Protein AF-A0A7S3HH72-F1 (afdb_monomer_lite)

Radius of gyration: 15.22 Å; chains: 1; bounding box: 30×35×38 Å

Secondary structure (DSSP, 8-state):
-----------S-----TTSSS----HHHH----TT---EEEEEE---S--SS-EEEEEEE-SS-EEEEEEE-TTSEEEEEEEETTEEEEEEEEEEPPSS-EEEEEE-

Structure (mmCIF, N/CA/C/O backbone):
data_AF-A0A7S3HH72-F1
#
_entry.id   AF-A0A7S3HH72-F1
#
loop_
_atom_site.group_PDB
_atom_site.id
_atom_site.type_symbol
_atom_site.label_atom_id
_atom_site.label_alt_id
_atom_site.label_comp_id
_atom_site.label_asym_id
_atom_site.label_entity_id
_atom_site.label_seq_id
_atom_site.pdbx_PDB_ins_code
_atom_site.Cartn_x
_atom_site.Cartn_y
_atom_site.Cartn_z
_atom_site.occupancy
_atom_site.B_iso_or_equiv
_atom_site.auth_seq_id
_atom_site.auth_comp_id
_atom_site.auth_asym_id
_atom_site.auth_atom_id
_atom_site.pdbx_PDB_model_num
ATOM 1 N N . ASN A 1 1 ? 16.827 -18.043 -20.707 1.00 40.84 1 ASN A N 1
ATOM 2 C CA . ASN A 1 1 ? 16.256 -18.846 -19.598 1.00 40.84 1 ASN A CA 1
ATOM 3 C C . ASN A 1 1 ? 14.771 -18.562 -19.442 1.00 40.84 1 ASN A C 1
ATOM 5 O O . ASN A 1 1 ? 14.417 -17.572 -18.823 1.00 40.84 1 ASN A O 1
ATOM 9 N N . LYS A 1 2 ? 13.911 -19.372 -20.076 1.00 42.28 2 LYS A N 1
ATOM 10 C CA . LYS A 1 2 ? 12.509 -19.023 -20.388 1.00 42.28 2 LYS A CA 1
ATOM 11 C C . LYS A 1 2 ? 11.427 -19.539 -19.422 1.00 42.28 2 LYS A C 1
ATOM 13 O O . LYS A 1 2 ? 10.270 -19.390 -19.757 1.00 42.28 2 LYS A O 1
ATOM 18 N N . ASN A 1 3 ? 11.746 -20.094 -18.249 1.00 45.66 3 ASN A N 1
ATOM 19 C CA . ASN A 1 3 ? 10.722 -20.596 -17.310 1.00 45.66 3 ASN A CA 1
ATOM 20 C C . ASN A 1 3 ? 11.170 -20.499 -15.838 1.00 45.66 3 ASN A C 1
ATOM 22 O O . ASN A 1 3 ? 11.237 -21.504 -15.134 1.00 45.66 3 ASN A O 1
ATOM 26 N N . ARG A 1 4 ? 11.516 -19.302 -15.347 1.00 45.41 4 ARG A N 1
ATOM 27 C CA . ARG A 1 4 ? 11.700 -19.111 -13.899 1.00 45.41 4 ARG A CA 1
ATOM 28 C C . ARG A 1 4 ? 10.321 -18.816 -13.306 1.00 45.41 4 ARG A C 1
ATOM 30 O O . ARG A 1 4 ? 9.803 -17.722 -13.490 1.00 45.41 4 ARG A O 1
ATOM 37 N N . ARG A 1 5 ? 9.687 -19.812 -12.676 1.00 45.25 5 ARG A N 1
ATOM 38 C CA . ARG A 1 5 ? 8.457 -19.599 -11.897 1.00 45.25 5 ARG A CA 1
ATOM 39 C C . ARG A 1 5 ? 8.803 -18.645 -10.748 1.00 45.25 5 ARG A C 1
ATOM 41 O O . ARG A 1 5 ? 9.581 -19.013 -9.880 1.00 45.25 5 ARG A O 1
ATOM 48 N N . CYS A 1 6 ? 8.257 -17.431 -10.775 1.00 48.22 6 CYS A N 1
ATOM 49 C CA . CYS A 1 6 ? 8.448 -16.398 -9.746 1.00 48.22 6 CYS A CA 1
ATOM 50 C C . CYS A 1 6 ? 7.523 -16.575 -8.527 1.00 48.22 6 CYS A C 1
ATOM 52 O O . CYS A 1 6 ? 7.409 -15.675 -7.704 1.00 48.22 6 CYS A O 1
ATOM 54 N N . GLN A 1 7 ? 6.839 -17.716 -8.420 1.00 44.94 7 GLN A N 1
ATOM 55 C CA . GLN A 1 7 ? 6.126 -18.097 -7.209 1.00 44.94 7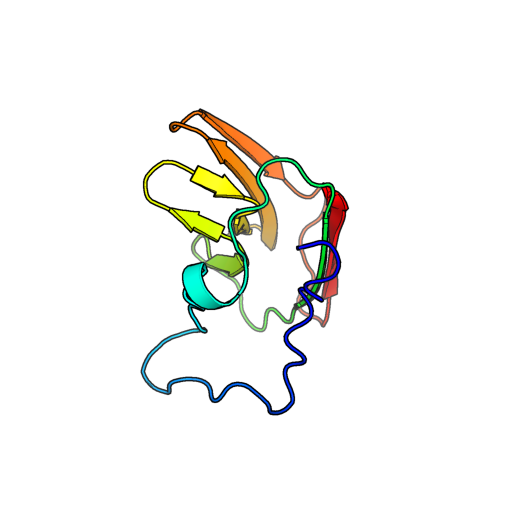 GLN A CA 1
ATOM 56 C C . GLN A 1 7 ? 7.107 -18.795 -6.273 1.00 44.94 7 GLN A C 1
ATOM 58 O O . GLN A 1 7 ? 7.266 -20.014 -6.338 1.00 44.94 7 GLN A O 1
ATOM 63 N N . ASP A 1 8 ? 7.733 -18.031 -5.383 1.00 51.78 8 ASP A N 1
ATOM 64 C CA . ASP A 1 8 ? 8.155 -18.620 -4.119 1.00 51.78 8 ASP A CA 1
ATOM 65 C C . ASP A 1 8 ? 6.883 -18.928 -3.333 1.00 51.78 8 ASP A C 1
ATOM 67 O O . ASP A 1 8 ? 6.175 -18.042 -2.848 1.00 51.78 8 ASP A O 1
ATOM 71 N N . LEU A 1 9 ? 6.541 -20.214 -3.284 1.00 50.12 9 LEU A N 1
ATOM 72 C CA . LEU A 1 9 ? 5.460 -20.687 -2.441 1.00 50.12 9 LEU A CA 1
ATOM 73 C C . LEU A 1 9 ? 5.911 -20.464 -0.995 1.00 50.12 9 LEU A C 1
ATOM 75 O O . LEU A 1 9 ? 6.890 -21.062 -0.548 1.00 50.12 9 LEU A O 1
ATOM 79 N N . ILE A 1 10 ? 5.214 -19.603 -0.258 1.00 55.44 10 ILE A N 1
ATOM 80 C CA . ILE A 1 10 ? 5.417 -19.471 1.186 1.00 55.44 10 ILE A CA 1
ATOM 81 C C . ILE A 1 10 ? 4.915 -20.780 1.815 1.00 55.44 10 ILE A C 1
ATOM 83 O O . ILE A 1 10 ? 3.732 -20.939 2.095 1.00 55.44 10 ILE A O 1
ATOM 87 N N . THR A 1 11 ? 5.808 -21.762 1.964 1.00 50.69 11 THR A N 1
ATOM 88 C CA . THR A 1 11 ? 5.485 -23.118 2.448 1.00 50.69 11 THR A CA 1
ATOM 89 C C . THR A 1 11 ? 5.294 -23.187 3.960 1.00 50.69 11 THR A C 1
ATOM 91 O O . THR A 1 11 ? 4.776 -24.176 4.475 1.00 50.69 11 THR A O 1
ATOM 94 N N . LYS A 1 12 ? 5.704 -22.140 4.680 1.00 47.56 12 LYS A N 1
ATOM 95 C CA . LYS A 1 12 ? 5.522 -21.990 6.122 1.00 47.56 12 LYS A CA 1
ATOM 96 C C . LYS A 1 12 ? 5.187 -20.538 6.464 1.00 47.56 12 LYS A C 1
ATOM 98 O O . LYS A 1 12 ? 5.715 -19.649 5.792 1.00 47.56 12 LYS A O 1
ATOM 103 N N . PRO A 1 13 ? 4.366 -20.277 7.499 1.00 52.44 13 PRO A N 1
ATOM 104 C CA . PRO A 1 13 ? 4.172 -18.926 8.011 1.00 52.44 13 PRO A CA 1
ATOM 105 C C . PRO A 1 13 ? 5.532 -18.267 8.249 1.00 52.44 13 PRO A C 1
ATOM 107 O O . PRO A 1 13 ? 6.411 -18.870 8.868 1.00 52.44 13 PRO A O 1
ATOM 110 N N . MET A 1 14 ? 5.729 -17.056 7.728 1.00 58.84 14 MET A N 1
ATOM 111 C CA . MET A 1 14 ? 6.923 -16.294 8.081 1.00 58.84 14 MET A CA 1
ATOM 112 C C . MET A 1 14 ? 6.844 -15.948 9.564 1.00 58.84 14 MET A C 1
ATOM 114 O O . MET A 1 14 ? 5.852 -15.392 10.032 1.00 58.84 14 MET A O 1
ATOM 118 N N . GLU A 1 15 ? 7.881 -16.323 10.308 1.00 53.28 15 GLU A N 1
ATOM 119 C CA . GLU A 1 15 ? 7.970 -16.026 11.730 1.00 53.28 15 GLU A CA 1
ATOM 120 C C . GLU A 1 15 ? 8.142 -14.518 11.908 1.00 53.28 15 GLU A C 1
ATOM 122 O O . GLU A 1 15 ? 9.130 -13.924 11.473 1.00 53.28 15 GLU A O 1
ATOM 127 N N . PHE A 1 16 ? 7.149 -13.888 12.529 1.00 52.53 16 PHE A N 1
ATOM 128 C CA . PHE A 1 16 ? 7.218 -12.480 12.883 1.00 52.53 16 PHE A CA 1
ATOM 129 C C . PHE A 1 16 ? 8.350 -12.268 13.894 1.00 52.53 16 PHE A C 1
ATOM 131 O O . PHE A 1 16 ? 8.404 -12.919 14.941 1.00 52.53 16 PHE A O 1
ATOM 138 N N . CYS A 1 17 ? 9.263 -11.345 13.591 1.00 53.03 17 CYS A N 1
ATOM 139 C CA . CYS A 1 17 ? 10.285 -10.936 14.543 1.00 53.03 17 CYS A CA 1
ATOM 140 C C . CYS A 1 17 ? 9.606 -10.194 15.699 1.00 53.03 17 CYS A C 1
ATOM 142 O O . CYS A 1 17 ? 8.970 -9.169 15.482 1.00 53.03 17 CYS A O 1
ATOM 144 N N . ARG A 1 18 ? 9.776 -10.661 16.942 1.00 56.81 18 ARG A N 1
ATOM 145 C CA . ARG A 1 18 ? 9.197 -9.995 18.129 1.00 56.81 18 ARG A CA 1
ATOM 146 C C . ARG A 1 18 ? 9.691 -8.557 18.329 1.00 56.81 18 ARG A C 1
ATOM 148 O O . ARG A 1 18 ? 9.073 -7.807 19.073 1.00 56.81 18 ARG A O 1
ATOM 155 N N . ASN A 1 19 ? 10.793 -8.195 17.673 1.00 60.38 19 ASN A N 1
ATOM 156 C CA . ASN A 1 19 ? 11.463 -6.908 17.823 1.00 60.38 19 ASN A CA 1
ATOM 157 C C . ASN A 1 19 ? 11.171 -5.939 16.666 1.00 60.38 19 ASN A C 1
ATOM 159 O O . ASN A 1 19 ? 11.709 -4.835 16.664 1.00 60.38 19 ASN A O 1
ATOM 163 N N . VAL A 1 20 ? 10.378 -6.343 15.666 1.00 53.28 20 VAL A N 1
ATOM 164 C CA . VAL A 1 20 ? 10.061 -5.517 14.494 1.00 53.28 20 VAL A CA 1
ATOM 165 C C . VAL A 1 20 ? 8.559 -5.579 14.238 1.00 53.28 20 VAL A C 1
ATOM 167 O O . VAL A 1 20 ? 7.989 -6.658 14.106 1.00 53.28 20 VAL A O 1
ATOM 170 N N . GLU A 1 21 ? 7.904 -4.421 14.160 1.00 55.06 21 GLU A N 1
ATOM 171 C CA . GLU A 1 21 ? 6.527 -4.351 13.673 1.00 55.06 21 GLU A CA 1
ATOM 172 C C . GLU A 1 21 ? 6.516 -4.650 12.165 1.00 55.06 21 GLU A C 1
ATOM 174 O O . GLU A 1 21 ? 7.062 -3.895 11.362 1.00 55.06 21 GLU A O 1
ATOM 179 N N . GLY A 1 22 ? 5.914 -5.778 11.782 1.00 58.88 22 GLY A N 1
ATOM 180 C CA . GLY A 1 22 ? 5.862 -6.236 10.392 1.00 58.88 22 GLY A CA 1
ATOM 181 C C . GLY A 1 22 ? 7.070 -7.079 9.973 1.00 58.88 22 GLY A C 1
ATOM 182 O O . GLY A 1 22 ? 7.836 -7.578 10.795 1.00 58.88 22 GLY A O 1
ATOM 183 N N . PHE A 1 23 ? 7.216 -7.292 8.668 1.00 60.22 23 PHE A N 1
ATOM 184 C CA . PHE A 1 23 ? 8.360 -7.994 8.095 1.00 60.22 23 PHE A CA 1
ATOM 185 C C . PHE A 1 23 ? 8.831 -7.253 6.843 1.00 60.22 23 PHE A C 1
ATOM 187 O O . PHE A 1 23 ? 8.028 -6.834 6.014 1.00 60.22 23 PHE A O 1
ATOM 194 N N . VAL A 1 24 ? 10.145 -7.087 6.707 1.00 56.44 24 VAL A N 1
ATOM 195 C CA . VAL A 1 24 ? 10.769 -6.559 5.492 1.00 56.44 24 VAL A CA 1
ATOM 196 C C . VAL A 1 24 ? 11.336 -7.748 4.742 1.00 56.44 24 VAL A C 1
ATOM 198 O O . VAL A 1 24 ? 12.273 -8.389 5.222 1.00 56.44 24 VAL A O 1
ATOM 201 N N . VAL A 1 25 ? 10.781 -8.059 3.572 1.00 57.88 25 VAL A N 1
ATOM 202 C CA . VAL A 1 25 ? 11.440 -9.018 2.686 1.00 57.88 25 VAL A CA 1
ATOM 203 C C . VAL A 1 25 ? 12.411 -8.269 1.802 1.00 57.88 25 VAL A C 1
ATOM 205 O O . VAL A 1 25 ? 12.027 -7.340 1.096 1.00 57.88 25 VAL A O 1
ATOM 208 N N . ASN A 1 26 ? 13.675 -8.684 1.833 1.00 52.03 26 ASN A N 1
ATOM 209 C CA . ASN A 1 26 ? 14.664 -8.140 0.921 1.00 52.03 26 ASN A CA 1
ATOM 210 C C . ASN A 1 26 ? 14.271 -8.516 -0.519 1.00 52.03 26 ASN A C 1
ATOM 212 O O . ASN A 1 26 ? 14.267 -9.698 -0.881 1.00 52.03 26 ASN A O 1
ATOM 216 N N . SER A 1 27 ? 13.913 -7.504 -1.317 1.00 47.69 27 SER A N 1
ATOM 217 C CA . SER A 1 27 ? 13.383 -7.670 -2.672 1.00 47.69 27 SER A CA 1
ATOM 218 C C . SER A 1 27 ? 14.329 -8.426 -3.595 1.00 47.69 27 SER A C 1
ATOM 220 O O . SER A 1 27 ? 13.857 -9.129 -4.485 1.00 47.69 27 SER A O 1
ATOM 222 N N . ASP A 1 28 ? 15.638 -8.348 -3.341 1.00 50.66 28 ASP A N 1
ATOM 223 C CA . ASP A 1 28 ? 16.672 -8.987 -4.160 1.00 50.66 28 ASP A CA 1
ATOM 224 C C . ASP A 1 28 ? 16.567 -10.519 -4.153 1.00 50.66 28 ASP A C 1
ATOM 226 O O . ASP A 1 28 ? 17.076 -11.181 -5.056 1.00 50.66 28 ASP A O 1
ATOM 230 N N . LYS A 1 29 ? 15.884 -11.097 -3.152 1.00 50.00 29 LYS A N 1
ATOM 231 C CA . LYS A 1 29 ? 15.668 -12.546 -3.043 1.00 50.00 29 LYS A CA 1
ATOM 232 C C . LYS A 1 29 ? 14.373 -13.039 -3.691 1.00 50.00 29 LYS A C 1
ATOM 234 O O . LYS A 1 29 ? 14.340 -14.194 -4.091 1.00 50.00 29 LYS A O 1
ATOM 239 N N . LEU A 1 30 ? 13.339 -12.198 -3.800 1.00 49.94 30 LEU A N 1
ATOM 240 C CA . LEU A 1 30 ? 12.003 -12.617 -4.260 1.00 49.94 30 LEU A CA 1
ATOM 241 C C . LEU A 1 30 ? 11.636 -12.107 -5.653 1.00 49.94 30 LEU A C 1
ATOM 243 O O . LEU A 1 30 ? 10.962 -12.790 -6.419 1.00 49.94 30 LEU A O 1
ATOM 247 N N . LEU A 1 31 ? 12.042 -10.885 -5.984 1.00 51.69 31 LEU A N 1
ATOM 248 C CA . LEU A 1 31 ? 11.590 -10.190 -7.178 1.00 51.69 31 LEU A CA 1
ATOM 249 C C . LEU A 1 31 ? 12.822 -9.641 -7.883 1.00 51.69 31 LEU A C 1
ATOM 251 O O . LEU A 1 31 ? 13.211 -8.490 -7.680 1.00 51.69 31 LEU A O 1
ATOM 255 N N . ASN A 1 32 ? 13.423 -10.464 -8.751 1.00 49.50 32 ASN A N 1
ATOM 256 C CA . ASN A 1 32 ? 14.250 -9.928 -9.829 1.00 49.50 32 ASN A CA 1
ATOM 257 C C . ASN A 1 32 ? 13.458 -8.778 -10.451 1.00 49.50 32 ASN A C 1
ATOM 259 O O . ASN A 1 32 ? 12.309 -8.983 -10.823 1.00 49.50 32 ASN A O 1
ATOM 263 N N . SER A 1 33 ? 14.032 -7.576 -10.459 1.00 48.09 33 SER A N 1
ATOM 264 C CA . SER A 1 33 ? 13.356 -6.324 -10.799 1.00 48.09 33 SER A CA 1
ATOM 265 C C . SER A 1 33 ? 12.663 -6.376 -12.166 1.00 48.09 33 SER A C 1
ATOM 267 O O . SER A 1 33 ? 13.220 -5.947 -13.172 1.00 48.09 33 SER A O 1
ATOM 269 N N . TYR A 1 34 ? 11.428 -6.871 -12.196 1.00 50.31 34 TYR A N 1
ATOM 270 C CA . TYR A 1 34 ? 10.519 -6.763 -13.325 1.00 50.31 34 TYR A CA 1
ATOM 271 C C . TYR A 1 34 ? 9.904 -5.365 -13.267 1.00 50.31 34 TYR A C 1
ATOM 273 O O . TYR A 1 34 ? 8.797 -5.167 -12.777 1.00 50.31 34 TYR A O 1
ATOM 281 N N . LYS A 1 35 ? 10.681 -4.361 -13.685 1.00 52.59 35 LYS A N 1
ATOM 282 C CA . LYS A 1 35 ? 10.135 -3.032 -13.974 1.00 52.59 35 LYS A CA 1
ATOM 283 C C . LYS A 1 35 ? 9.160 -3.180 -15.158 1.00 52.59 35 LYS A C 1
ATOM 285 O O . LYS A 1 35 ? 9.542 -3.772 -16.164 1.00 52.59 35 LYS A O 1
ATOM 290 N N . GLY A 1 36 ? 7.937 -2.657 -15.033 1.00 54.12 36 GLY A N 1
ATOM 291 C CA . GLY A 1 36 ? 6.985 -2.521 -16.148 1.00 54.12 36 GLY A CA 1
ATOM 292 C C . GLY A 1 36 ? 6.119 -3.741 -16.488 1.00 54.12 36 GLY A C 1
ATOM 293 O O . GLY A 1 36 ? 5.733 -3.879 -17.642 1.00 54.12 36 GLY A O 1
ATOM 294 N N . VAL A 1 37 ? 5.837 -4.634 -15.537 1.00 62.53 37 VAL A N 1
ATOM 295 C CA . VAL A 1 37 ? 4.880 -5.735 -15.752 1.00 62.53 37 VAL A CA 1
ATOM 296 C C . VAL A 1 37 ? 3.617 -5.442 -14.960 1.00 62.53 37 VAL A C 1
ATOM 298 O O . VAL A 1 37 ? 3.735 -5.148 -13.771 1.00 62.53 37 VAL A O 1
ATOM 301 N N . ASP A 1 38 ? 2.455 -5.544 -15.604 1.00 69.81 38 ASP A N 1
ATOM 302 C CA . ASP A 1 38 ? 1.147 -5.511 -14.947 1.00 69.81 38 ASP A CA 1
ATOM 303 C C . ASP A 1 38 ? 1.139 -6.517 -13.792 1.00 69.81 38 ASP A C 1
ATOM 305 O O . ASP A 1 38 ? 1.542 -7.678 -13.944 1.00 69.81 38 ASP A O 1
ATOM 309 N N . TYR A 1 39 ? 0.709 -6.087 -12.612 1.00 71.50 39 TYR A N 1
ATOM 310 C CA . TYR A 1 39 ? 0.657 -6.975 -11.455 1.00 71.50 39 TYR A CA 1
ATOM 311 C C . TYR A 1 39 ? -0.540 -6.664 -10.577 1.00 71.50 39 TYR A C 1
ATOM 313 O O . TYR A 1 39 ? -1.095 -5.569 -10.540 1.00 71.50 39 TYR A O 1
ATOM 321 N N . THR A 1 40 ? -0.947 -7.687 -9.836 1.00 76.94 40 THR A N 1
ATOM 322 C CA . THR A 1 40 ? -2.008 -7.575 -8.849 1.00 76.94 40 THR A CA 1
ATOM 323 C C . THR A 1 40 ? -1.484 -8.039 -7.508 1.00 76.94 40 THR A C 1
ATOM 325 O O . THR A 1 40 ? -0.892 -9.112 -7.386 1.00 76.94 40 THR A O 1
ATOM 328 N N . MET A 1 41 ? -1.730 -7.229 -6.489 1.00 81.44 41 MET A N 1
ATOM 329 C CA . MET A 1 41 ? -1.504 -7.582 -5.098 1.00 81.44 41 MET A CA 1
ATOM 330 C C . MET A 1 41 ? -2.849 -7.588 -4.388 1.00 81.44 41 MET A C 1
ATOM 332 O O . MET A 1 41 ? -3.558 -6.587 -4.410 1.00 81.44 41 MET A O 1
ATOM 336 N N . ALA A 1 42 ? -3.188 -8.698 -3.741 1.00 84.75 42 ALA A N 1
ATOM 337 C CA . ALA A 1 42 ? -4.405 -8.815 -2.952 1.00 84.75 42 ALA A CA 1
ATOM 338 C C . ALA A 1 42 ? -4.083 -9.368 -1.564 1.00 84.75 42 ALA A C 1
ATOM 340 O O . ALA A 1 42 ? -3.320 -10.327 -1.434 1.00 84.75 42 ALA A O 1
ATOM 341 N N . CYS A 1 43 ? -4.648 -8.760 -0.524 1.00 86.19 43 CYS A N 1
ATOM 342 C CA . CYS A 1 43 ? -4.528 -9.257 0.840 1.00 86.19 43 CYS A CA 1
ATOM 343 C C . CYS A 1 43 ? -5.721 -8.843 1.705 1.00 86.19 43 CYS A C 1
ATOM 345 O O . CYS A 1 43 ? -6.494 -7.944 1.377 1.00 86.19 43 CYS A O 1
ATOM 347 N N . TRP A 1 44 ? -5.873 -9.527 2.834 1.00 88.31 44 TRP A N 1
ATOM 348 C CA . TRP A 1 44 ? -6.817 -9.151 3.877 1.00 88.31 44 TRP A CA 1
ATOM 349 C C . TRP A 1 44 ? -6.094 -8.337 4.942 1.00 88.31 44 TRP A C 1
ATOM 351 O O . TRP A 1 44 ? -5.048 -8.757 5.438 1.00 88.31 44 TRP A O 1
ATOM 361 N N . ILE A 1 45 ? -6.668 -7.196 5.314 1.00 88.44 45 ILE A N 1
ATOM 362 C CA . ILE A 1 45 ? -6.166 -6.354 6.399 1.00 88.44 45 ILE A CA 1
ATOM 363 C C . ILE A 1 45 ? -7.209 -6.229 7.504 1.00 88.44 45 ILE A C 1
ATOM 365 O O . ILE A 1 45 ? -8.411 -6.174 7.247 1.00 88.44 45 ILE A O 1
ATOM 369 N N . HIS A 1 46 ? -6.736 -6.162 8.743 1.00 87.56 46 HIS A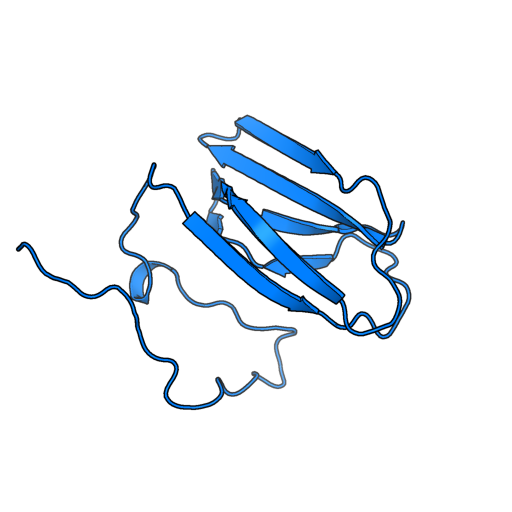 N 1
ATOM 370 C CA . HIS A 1 46 ? -7.550 -5.865 9.913 1.00 87.56 46 HIS A CA 1
ATOM 371 C C . HIS A 1 46 ? -6.888 -4.729 10.687 1.00 87.56 46 HIS A C 1
ATOM 373 O O . HIS A 1 46 ? -5.720 -4.833 11.063 1.00 87.56 46 HIS A O 1
ATOM 379 N N . ILE A 1 47 ? -7.627 -3.640 10.906 1.00 86.81 47 ILE A N 1
ATOM 380 C CA . ILE A 1 47 ? -7.129 -2.431 11.570 1.00 86.81 47 ILE A CA 1
ATOM 381 C C . ILE A 1 47 ? -7.781 -2.348 12.959 1.00 86.81 47 ILE A C 1
ATOM 383 O O . ILE A 1 47 ? -8.894 -1.835 13.081 1.00 86.81 47 ILE A O 1
ATOM 387 N N . PRO A 1 48 ? -7.117 -2.842 14.023 1.00 77.94 48 PRO A N 1
ATOM 388 C CA . PRO A 1 48 ? -7.741 -2.989 15.339 1.00 77.94 48 PRO A CA 1
ATOM 389 C C . PRO A 1 48 ? -7.885 -1.669 16.108 1.00 77.94 48 PRO A C 1
ATOM 391 O O . PRO A 1 48 ? -8.594 -1.612 17.110 1.00 77.94 48 PRO A O 1
ATOM 394 N N . LYS A 1 49 ? -7.166 -0.613 15.708 1.00 82.44 49 LYS A N 1
ATOM 395 C CA . LYS A 1 49 ? -7.113 0.670 16.421 1.00 82.44 49 LYS A CA 1
ATOM 396 C C . LYS A 1 49 ? -7.086 1.833 15.442 1.00 82.44 49 LYS A C 1
ATOM 398 O O . LYS A 1 49 ? -6.648 1.688 14.303 1.00 82.44 49 LYS A O 1
ATOM 403 N N . LYS A 1 50 ? -7.524 3.005 15.908 1.00 79.06 50 LYS A N 1
ATOM 404 C CA . LYS A 1 50 ? -7.358 4.248 15.149 1.00 79.06 50 LYS A CA 1
ATOM 405 C C . LYS A 1 50 ? -5.877 4.516 14.913 1.00 79.06 50 LYS A C 1
ATOM 40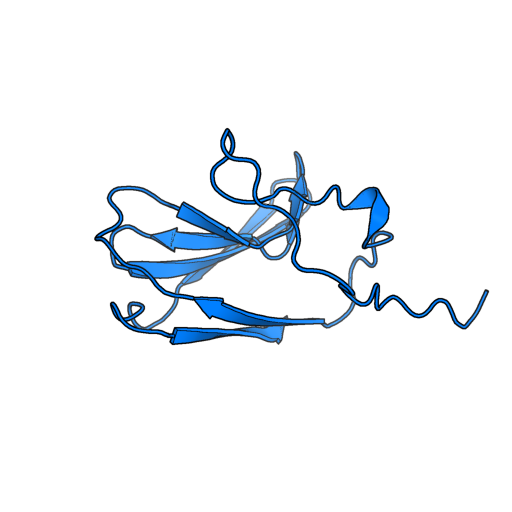7 O O . LYS A 1 50 ? -5.079 4.432 15.846 1.00 79.06 50 LYS A O 1
ATOM 412 N N . CYS A 1 51 ? -5.535 4.842 13.674 1.00 80.56 51 CYS A N 1
ATOM 413 C CA . CYS A 1 51 ? -4.179 5.212 13.316 1.00 80.56 51 CYS A CA 1
ATOM 414 C C . CYS A 1 51 ? -4.003 6.725 13.499 1.00 80.56 51 CYS A C 1
ATOM 416 O O . CYS A 1 51 ? -4.834 7.502 13.039 1.00 80.56 51 CYS A O 1
ATOM 418 N N . THR A 1 52 ? -2.957 7.163 14.201 1.00 85.56 52 THR A N 1
ATOM 419 C CA . THR A 1 52 ? -2.683 8.599 14.428 1.00 85.56 52 THR A CA 1
ATOM 420 C C . THR A 1 52 ? -1.654 9.168 13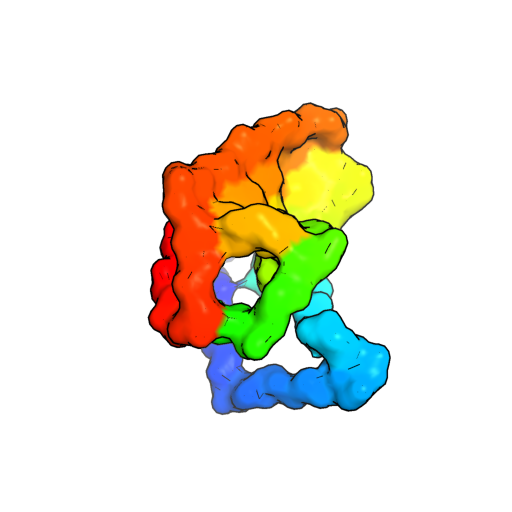.457 1.00 85.56 52 THR A C 1
ATOM 422 O O . THR A 1 52 ? -1.440 10.378 13.417 1.00 85.56 52 THR A O 1
ATOM 425 N N . LYS A 1 53 ? -1.005 8.301 12.677 1.00 89.00 53 LYS A N 1
ATOM 426 C CA . LYS A 1 53 ? 0.024 8.629 11.690 1.00 89.00 53 LYS A CA 1
ATOM 427 C C . LYS A 1 53 ? -0.218 7.811 10.427 1.00 89.00 53 LYS A C 1
ATOM 429 O O . LYS A 1 53 ? -1.075 6.936 10.405 1.00 89.00 53 LYS A O 1
ATOM 434 N N . ASN A 1 54 ? 0.547 8.092 9.384 1.00 89.69 54 ASN A N 1
ATOM 435 C CA . ASN A 1 54 ? 0.594 7.213 8.228 1.00 89.69 54 ASN A CA 1
ATOM 436 C C . ASN A 1 54 ? 1.275 5.892 8.617 1.00 89.69 54 ASN A C 1
ATOM 438 O O . ASN A 1 54 ? 2.378 5.910 9.164 1.00 89.69 54 ASN A O 1
AT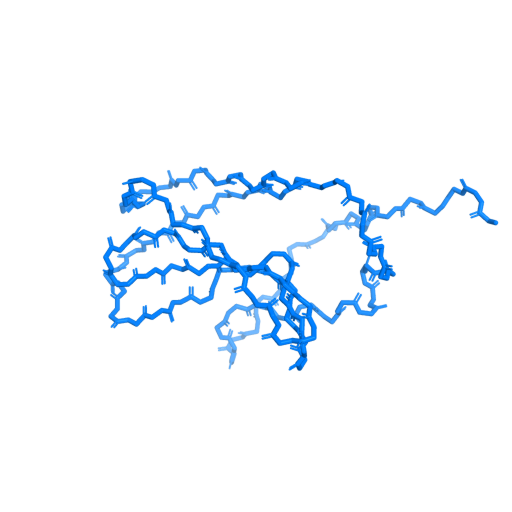OM 442 N N . SER A 1 55 ? 0.637 4.763 8.318 1.00 89.31 55 SER A N 1
ATOM 443 C CA . SER A 1 55 ? 1.169 3.422 8.566 1.00 89.31 55 SER A CA 1
ATOM 444 C C . SER A 1 55 ? 1.417 2.688 7.260 1.00 89.31 55 SER A C 1
ATOM 446 O O . SER A 1 55 ? 0.516 2.535 6.439 1.00 89.31 55 SER A O 1
ATOM 448 N N . PHE A 1 56 ? 2.639 2.198 7.084 1.00 88.31 56 PHE A N 1
ATOM 449 C CA . PHE A 1 56 ? 2.985 1.303 5.988 1.00 88.31 56 PHE A CA 1
ATOM 450 C C . PHE A 1 56 ? 2.210 -0.017 6.108 1.00 88.31 56 PHE A C 1
ATOM 452 O O . PHE A 1 56 ? 2.205 -0.625 7.177 1.00 88.31 56 PHE A O 1
ATOM 459 N N . ILE A 1 57 ? 1.570 -0.455 5.020 1.00 86.19 57 ILE A N 1
ATOM 460 C CA . ILE A 1 57 ? 0.930 -1.776 4.936 1.00 86.19 57 ILE A CA 1
ATOM 461 C C . ILE A 1 57 ? 1.824 -2.729 4.145 1.00 86.19 57 ILE A C 1
ATOM 463 O O . ILE A 1 57 ? 2.168 -3.807 4.621 1.00 86.19 57 ILE A O 1
ATOM 467 N N . THR A 1 58 ? 2.158 -2.355 2.912 1.00 85.50 58 THR A N 1
ATOM 468 C CA . THR A 1 58 ? 2.910 -3.201 1.982 1.00 85.50 58 THR A CA 1
ATOM 469 C C . THR A 1 58 ? 3.476 -2.353 0.850 1.00 85.50 58 THR A C 1
ATOM 471 O O . THR A 1 58 ? 2.958 -1.278 0.553 1.00 85.50 58 THR A O 1
ATOM 474 N N . GLY A 1 59 ? 4.533 -2.835 0.208 1.00 79.88 59 GLY A N 1
ATOM 475 C CA . GLY A 1 59 ? 5.094 -2.210 -0.979 1.00 79.88 59 GLY A CA 1
ATOM 476 C C . GLY A 1 59 ? 6.590 -2.397 -1.120 1.00 79.88 59 GLY A C 1
ATOM 477 O O . GLY A 1 59 ? 7.286 -2.739 -0.163 1.00 79.88 59 GLY A O 1
ATOM 478 N N . LYS A 1 60 ? 7.093 -2.140 -2.329 1.00 78.62 60 LYS A N 1
ATOM 479 C CA . LYS A 1 60 ? 8.526 -1.992 -2.577 1.00 78.62 60 LYS A CA 1
ATOM 480 C C . LYS A 1 60 ? 8.893 -0.524 -2.418 1.00 78.62 60 LYS A C 1
ATOM 482 O O . LYS A 1 60 ? 8.318 0.332 -3.088 1.00 78.62 60 LYS A O 1
ATOM 487 N N . LEU A 1 61 ? 9.869 -0.258 -1.561 1.00 76.56 61 LEU A N 1
ATOM 488 C CA . LEU A 1 61 ? 10.466 1.057 -1.384 1.00 76.56 61 LEU A CA 1
ATOM 489 C C . LEU A 1 61 ? 11.980 0.920 -1.527 1.00 76.56 61 LEU A C 1
ATOM 491 O O . LEU A 1 61 ? 12.589 0.056 -0.897 1.00 76.56 61 LEU A O 1
ATOM 495 N N . ASN A 1 62 ? 12.580 1.769 -2.351 1.00 79.00 62 ASN A N 1
ATOM 496 C CA . ASN A 1 62 ? 14.016 2.014 -2.347 1.00 79.00 62 ASN A CA 1
ATOM 497 C C . ASN A 1 62 ? 14.259 3.534 -2.244 1.00 79.00 62 ASN A C 1
ATOM 499 O O . ASN A 1 62 ? 13.315 4.306 -2.091 1.00 79.00 62 ASN A O 1
ATOM 503 N N . HIS A 1 63 ? 15.516 3.975 -2.284 1.00 78.00 63 HIS A N 1
ATOM 504 C CA . HIS A 1 63 ? 15.853 5.389 -2.086 1.00 78.00 63 HIS A CA 1
ATOM 505 C C . HIS A 1 63 ? 15.230 6.358 -3.106 1.00 78.00 63 HIS A C 1
ATOM 507 O O . HIS A 1 63 ? 15.060 7.522 -2.764 1.00 78.00 63 HIS A O 1
ATOM 513 N N . SER A 1 64 ? 14.906 5.910 -4.322 1.00 83.06 64 SER A N 1
ATOM 514 C CA . SER A 1 64 ? 14.404 6.766 -5.410 1.00 83.06 64 SER A CA 1
ATOM 515 C C . SER A 1 64 ? 13.051 6.328 -5.979 1.00 83.06 64 SER A C 1
ATOM 517 O O . SER A 1 64 ? 12.480 7.037 -6.808 1.00 83.06 64 SER A O 1
ATOM 519 N N . ASP A 1 65 ? 12.544 5.166 -5.562 1.00 82.19 65 ASP A 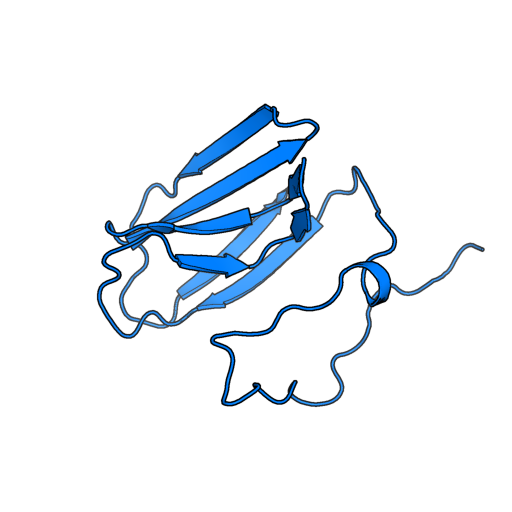N 1
ATOM 520 C CA . ASP A 1 65 ? 11.428 4.465 -6.190 1.00 82.19 65 ASP A CA 1
ATOM 521 C C . ASP A 1 65 ? 10.459 3.928 -5.134 1.00 82.19 65 ASP A C 1
ATOM 523 O O . ASP A 1 65 ? 10.855 3.368 -4.106 1.00 82.19 65 ASP A O 1
ATOM 527 N N . ALA A 1 66 ? 9.173 4.002 -5.457 1.00 84.00 66 ALA A N 1
ATOM 528 C CA . ALA A 1 66 ? 8.087 3.388 -4.706 1.00 84.00 66 ALA A CA 1
ATOM 529 C C . ALA A 1 66 ? 7.201 2.616 -5.693 1.00 84.00 66 ALA A C 1
ATOM 531 O O . ALA A 1 66 ? 6.818 3.178 -6.717 1.00 84.00 66 ALA A O 1
ATOM 532 N N . TRP A 1 67 ? 6.906 1.331 -5.447 1.00 81.75 67 TRP A N 1
ATOM 533 C CA . TRP A 1 67 ? 6.117 0.529 -6.401 1.00 81.75 67 TRP A CA 1
ATOM 534 C C . TRP A 1 67 ? 5.515 -0.775 -5.824 1.00 81.75 67 TRP A C 1
ATOM 536 O O . TRP A 1 67 ? 6.248 -1.742 -5.613 1.00 81.75 67 TRP A O 1
ATOM 546 N N . PRO A 1 68 ? 4.193 -0.874 -5.607 1.00 83.62 68 PRO A N 1
ATOM 547 C CA . PRO A 1 68 ? 3.324 0.193 -5.134 1.00 83.62 68 PRO A CA 1
ATOM 548 C C . PRO A 1 68 ? 3.500 0.308 -3.616 1.00 83.62 68 PRO A C 1
ATOM 550 O O . PRO A 1 68 ? 3.483 -0.686 -2.894 1.00 83.62 68 PRO A O 1
ATOM 553 N N . LEU A 1 69 ? 3.659 1.511 -3.098 1.00 87.81 69 LEU A N 1
ATOM 554 C CA . LEU A 1 69 ? 3.706 1.744 -1.663 1.00 87.81 69 LEU A CA 1
ATOM 555 C C . LEU A 1 69 ? 2.283 1.996 -1.150 1.00 87.81 69 LEU A C 1
ATOM 557 O O . LEU A 1 69 ? 1.691 3.027 -1.448 1.00 87.81 69 LEU A O 1
ATOM 561 N N . VAL A 1 70 ? 1.733 1.053 -0.386 1.00 90.69 70 VAL A N 1
ATOM 562 C CA . VAL A 1 70 ? 0.389 1.133 0.201 1.00 90.69 70 VAL A CA 1
ATOM 563 C C . VAL A 1 70 ? 0.484 1.594 1.651 1.00 90.69 70 VAL A C 1
ATOM 565 O O . VAL A 1 70 ? 1.137 0.960 2.487 1.00 90.69 70 VAL A O 1
ATOM 568 N N . VAL A 1 71 ? -0.207 2.689 1.954 1.00 92.62 71 VAL A N 1
ATOM 569 C CA . VAL A 1 71 ? -0.171 3.371 3.248 1.00 92.62 71 VAL A CA 1
ATOM 570 C C . VAL A 1 71 ? -1.590 3.560 3.779 1.00 92.62 71 VAL A C 1
ATOM 572 O O . VAL A 1 71 ? -2.483 3.985 3.053 1.00 92.62 71 VAL A O 1
ATOM 575 N N . LEU A 1 72 ? -1.800 3.278 5.062 1.00 93.19 72 LEU A N 1
ATOM 576 C CA . LEU A 1 72 ? -2.998 3.666 5.799 1.00 93.19 72 LEU A CA 1
ATOM 577 C C . LEU A 1 72 ? -2.814 5.066 6.380 1.00 93.19 72 LEU A C 1
ATOM 579 O O . LEU A 1 72 ? -1.862 5.308 7.118 1.00 93.19 72 LEU A O 1
ATOM 583 N N . ARG A 1 73 ? -3.739 5.973 6.091 1.00 94.44 73 ARG A N 1
ATOM 584 C CA . ARG A 1 73 ? -3.756 7.335 6.632 1.00 94.44 73 ARG A CA 1
ATOM 585 C C . ARG A 1 73 ? -4.525 7.425 7.963 1.00 94.44 73 ARG A C 1
ATOM 587 O O . ARG A 1 73 ? -5.340 6.549 8.262 1.00 94.44 73 ARG A O 1
ATOM 594 N N . PRO A 1 74 ? -4.357 8.516 8.738 1.00 93.31 74 PRO A N 1
ATOM 595 C CA . PRO A 1 74 ? -5.119 8.756 9.967 1.00 93.31 74 PRO A CA 1
ATOM 596 C C . PRO A 1 74 ? -6.640 8.851 9.778 1.00 93.31 74 PRO A C 1
ATOM 598 O O . PRO A 1 74 ? -7.403 8.520 10.681 1.00 93.31 74 PRO A O 1
ATOM 601 N N . ASP A 1 75 ? -7.098 9.270 8.595 1.00 93.56 75 ASP A N 1
ATOM 602 C CA . ASP A 1 75 ? -8.517 9.283 8.207 1.00 93.56 75 ASP A CA 1
ATOM 603 C C . ASP A 1 75 ? -9.030 7.903 7.759 1.00 93.56 75 ASP A C 1
ATOM 605 O O . ASP A 1 75 ? -10.120 7.790 7.199 1.00 93.56 75 ASP A O 1
ATOM 609 N N . HIS A 1 76 ? -8.245 6.851 8.013 1.00 92.62 76 HIS A N 1
ATOM 610 C CA . HIS A 1 76 ? -8.504 5.466 7.637 1.00 92.62 76 HIS A CA 1
ATOM 611 C C . HIS A 1 76 ? -8.601 5.225 6.126 1.00 92.62 76 HIS A C 1
ATOM 613 O O . HIS A 1 76 ? -8.994 4.137 5.711 1.00 92.62 76 HIS A O 1
ATOM 619 N N . LYS A 1 77 ? -8.219 6.184 5.279 1.00 94.62 77 LYS A N 1
ATOM 620 C CA . LYS A 1 77 ? -8.130 5.963 3.833 1.00 94.62 77 LYS A CA 1
ATOM 621 C C . LYS A 1 77 ? -6.810 5.299 3.460 1.00 94.62 77 LYS A C 1
ATOM 623 O O . LYS A 1 77 ? -5.794 5.484 4.130 1.00 94.62 77 LYS A O 1
ATOM 628 N N . LEU A 1 78 ? -6.834 4.524 2.382 1.00 93.25 78 LEU A N 1
ATOM 629 C CA . LEU A 1 78 ? -5.628 3.966 1.782 1.00 93.25 78 LEU A CA 1
ATOM 630 C C . LEU A 1 78 ? -5.058 4.974 0.793 1.00 93.25 78 LEU A C 1
ATOM 632 O O . LEU A 1 78 ? -5.797 5.569 0.013 1.00 93.25 78 LEU A O 1
ATOM 636 N N . GLU A 1 79 ? -3.747 5.146 0.818 1.00 94.50 79 GLU A N 1
ATOM 637 C CA . GLU A 1 79 ? -2.987 5.904 -0.165 1.00 94.50 79 GLU A CA 1
ATOM 638 C C . GLU A 1 79 ? -2.015 4.945 -0.851 1.00 94.50 79 GLU A C 1
ATOM 640 O O . GLU A 1 79 ? -1.254 4.238 -0.189 1.00 94.50 79 GLU A O 1
ATOM 645 N N . ILE A 1 80 ? -2.078 4.892 -2.177 1.00 91.94 80 ILE A N 1
ATOM 646 C CA . ILE A 1 80 ? -1.142 4.163 -3.025 1.00 91.94 80 ILE A CA 1
ATOM 647 C C . ILE A 1 80 ? -0.181 5.195 -3.593 1.00 91.94 80 ILE A C 1
ATOM 649 O O . ILE A 1 80 ? -0.614 6.157 -4.224 1.00 91.94 80 ILE A O 1
ATOM 653 N N . ILE A 1 81 ? 1.108 4.990 -3.362 1.00 91.00 81 ILE A N 1
ATOM 654 C CA . ILE A 1 81 ? 2.188 5.835 -3.856 1.00 91.00 81 ILE A CA 1
ATOM 655 C C . ILE A 1 81 ? 3.012 5.003 -4.831 1.00 91.00 81 ILE A C 1
ATOM 657 O O . ILE A 1 81 ? 3.437 3.893 -4.505 1.00 91.00 81 ILE A O 1
ATOM 661 N N . TYR A 1 82 ? 3.245 5.524 -6.024 1.00 88.88 82 TYR A N 1
ATOM 662 C CA . TYR A 1 82 ? 4.083 4.864 -7.017 1.00 88.88 82 TYR A CA 1
ATOM 663 C C . TYR A 1 82 ? 4.886 5.893 -7.799 1.00 88.88 82 TYR A C 1
ATOM 665 O O . TYR A 1 82 ? 4.455 7.030 -7.963 1.00 88.88 82 TYR A O 1
ATOM 673 N N . GLY A 1 83 ? 6.082 5.520 -8.236 1.00 86.94 83 GLY A N 1
ATOM 674 C CA . GLY A 1 83 ? 6.954 6.439 -8.949 1.00 86.94 83 GLY A CA 1
ATOM 675 C C . GLY A 1 83 ? 8.414 6.016 -8.973 1.00 86.94 83 GLY A C 1
ATOM 676 O O . GLY A 1 83 ? 8.819 5.056 -8.309 1.00 86.94 83 GLY A O 1
ATOM 677 N N . HIS A 1 84 ? 9.198 6.744 -9.757 1.00 86.06 84 HIS A N 1
ATOM 678 C CA . HIS A 1 84 ? 10.611 6.482 -10.016 1.00 86.06 84 HIS A CA 1
ATOM 679 C C . HIS A 1 84 ? 11.381 7.803 -10.039 1.00 86.06 84 HIS A C 1
ATOM 681 O O . HIS A 1 84 ? 10.824 8.837 -10.392 1.00 86.06 84 HIS A O 1
ATOM 687 N N . ASN A 1 85 ? 12.670 7.771 -9.692 1.00 86.12 85 ASN A N 1
ATOM 688 C CA . ASN A 1 85 ? 13.549 8.945 -9.719 1.00 86.12 85 ASN A CA 1
ATOM 689 C C . ASN A 1 85 ? 13.006 10.143 -8.921 1.00 86.12 85 ASN A C 1
ATOM 691 O O . ASN A 1 85 ? 13.189 11.290 -9.316 1.00 86.12 85 ASN A O 1
ATOM 695 N N . ASN A 1 86 ? 12.376 9.874 -7.774 1.00 85.88 86 ASN A N 1
ATOM 696 C CA . ASN A 1 86 ? 11.737 10.872 -6.906 1.00 85.88 86 ASN A CA 1
ATOM 697 C C . ASN A 1 86 ? 10.505 11.583 -7.498 1.00 85.88 86 ASN A C 1
ATOM 699 O O . ASN A 1 86 ? 9.984 12.509 -6.876 1.00 85.88 86 ASN A O 1
ATOM 703 N N . GLU A 1 87 ? 10.005 11.142 -8.652 1.00 89.81 87 GLU A N 1
ATOM 704 C CA . GLU A 1 87 ? 8.724 11.580 -9.201 1.00 89.81 87 GLU A CA 1
ATOM 705 C C . GLU A 1 87 ? 7.648 10.589 -8.764 1.00 89.81 87 GLU A C 1
ATOM 707 O O . GLU A 1 87 ? 7.624 9.446 -9.221 1.00 89.81 87 GLU A O 1
ATOM 712 N N . PHE A 1 88 ? 6.792 11.012 -7.830 1.00 89.69 88 PHE A N 1
ATOM 713 C CA . PHE A 1 88 ? 5.788 10.149 -7.212 1.00 89.69 88 PHE A CA 1
ATOM 714 C C . PHE A 1 88 ? 4.370 10.626 -7.500 1.00 89.69 88 PHE A C 1
ATOM 716 O O . PHE A 1 88 ? 4.019 11.780 -7.250 1.00 89.69 88 PHE A O 1
ATOM 723 N N . GLU A 1 89 ? 3.534 9.689 -7.919 1.00 91.31 89 GLU A N 1
ATOM 724 C CA . GLU A 1 89 ? 2.092 9.838 -8.007 1.00 91.31 89 GLU A CA 1
ATOM 725 C C . GLU A 1 89 ? 1.416 9.217 -6.785 1.00 91.31 89 GLU A C 1
ATOM 727 O O . GLU A 1 89 ? 1.945 8.311 -6.128 1.00 91.31 89 GLU A O 1
ATOM 732 N N . LYS A 1 90 ? 0.232 9.739 -6.459 1.00 93.50 90 LYS A N 1
ATOM 733 C CA . LYS A 1 90 ? -0.556 9.303 -5.309 1.00 93.50 90 LYS A CA 1
ATOM 734 C C . LYS A 1 90 ? -2.006 9.100 -5.697 1.00 93.50 90 LYS A C 1
ATOM 736 O O . LYS A 1 90 ? -2.634 9.993 -6.258 1.00 93.50 90 LYS A O 1
ATOM 741 N N . MET A 1 91 ? -2.566 7.970 -5.288 1.00 92.81 91 MET A N 1
ATOM 742 C CA . MET A 1 91 ? -3.992 7.681 -5.400 1.00 92.81 91 MET A CA 1
ATOM 743 C C . MET A 1 91 ? -4.562 7.398 -4.018 1.00 92.81 91 MET A C 1
ATOM 745 O O . MET A 1 91 ? -4.032 6.574 -3.281 1.00 92.81 91 MET A O 1
ATOM 749 N N . THR A 1 92 ? -5.649 8.076 -3.655 1.00 94.69 92 THR A N 1
ATOM 750 C CA . THR A 1 92 ? -6.324 7.873 -2.366 1.00 94.69 92 THR A CA 1
ATOM 751 C C . THR A 1 92 ? -7.634 7.124 -2.569 1.00 94.69 92 THR A C 1
ATOM 753 O O . THR A 1 92 ? -8.380 7.415 -3.504 1.00 94.69 92 THR A O 1
ATOM 756 N N . SER A 1 93 ? -7.950 6.189 -1.674 1.00 93.62 93 SER A N 1
ATOM 757 C CA . SER A 1 93 ? -9.233 5.496 -1.686 1.00 93.62 93 SER A CA 1
ATOM 758 C C . SER A 1 93 ? -10.398 6.473 -1.495 1.00 93.62 93 SER A C 1
ATOM 760 O O . SER A 1 93 ? -10.353 7.422 -0.703 1.00 93.62 93 SER A O 1
ATOM 762 N N . SER A 1 94 ? -11.494 6.227 -2.210 1.00 94.56 94 SER A N 1
ATOM 763 C CA . SER A 1 94 ? -12.720 7.019 -2.073 1.00 94.56 94 SER A CA 1
ATOM 764 C C . SER A 1 94 ? -13.319 6.880 -0.668 1.00 94.56 94 SER A C 1
ATOM 766 O O . SER A 1 94 ? -13.753 7.874 -0.078 1.00 94.56 94 SER A O 1
ATOM 768 N N . SER A 1 95 ? -13.252 5.676 -0.095 1.00 91.81 95 SER A N 1
ATOM 769 C CA . SER A 1 95 ? -13.760 5.333 1.232 1.00 91.81 95 SER A CA 1
ATOM 770 C C . SER A 1 95 ? -12.651 5.032 2.240 1.00 91.81 95 SER A C 1
ATOM 772 O O . SER A 1 95 ? -11.552 4.602 1.885 1.00 91.81 95 SER A O 1
ATOM 774 N N . ALA A 1 96 ? -12.966 5.235 3.517 1.00 92.81 96 ALA A N 1
ATOM 775 C CA . ALA A 1 96 ? -12.151 4.748 4.621 1.00 92.81 96 ALA A CA 1
ATOM 776 C C . ALA A 1 96 ? -12.286 3.222 4.767 1.00 92.81 96 ALA A C 1
ATOM 778 O O . ALA A 1 96 ? -13.346 2.652 4.504 1.00 92.81 96 ALA A O 1
ATOM 779 N N . VAL A 1 97 ? -11.212 2.572 5.205 1.00 91.69 97 VAL A N 1
ATOM 780 C CA . VAL A 1 97 ? -11.184 1.158 5.572 1.00 91.69 97 VAL A CA 1
ATOM 781 C C . VAL A 1 97 ? -11.916 0.976 6.896 1.00 91.69 97 VAL A C 1
ATOM 783 O O . VAL A 1 97 ? -11.705 1.722 7.855 1.00 91.69 97 VAL A O 1
ATOM 786 N N . SER A 1 98 ? -12.782 -0.030 6.942 1.00 87.44 98 SER A N 1
ATOM 787 C CA . SER A 1 98 ? -13.542 -0.365 8.142 1.00 87.44 98 SER A CA 1
ATOM 788 C C . SER A 1 98 ? -12.646 -0.924 9.258 1.00 87.44 98 SER A C 1
ATOM 790 O O . SER A 1 98 ? -11.540 -1.405 9.015 1.00 87.44 98 SER A O 1
ATOM 792 N N . GLN A 1 99 ? -13.139 -0.910 10.498 1.00 87.44 99 GLN A N 1
ATOM 793 C CA . GLN A 1 99 ? -12.486 -1.576 11.637 1.00 87.44 99 GLN A CA 1
ATOM 794 C C . GLN A 1 99 ? -12.773 -3.090 11.683 1.00 87.44 99 GLN A C 1
ATOM 796 O O . GLN A 1 99 ? -12.731 -3.704 12.745 1.00 87.44 99 GLN A O 1
ATOM 801 N N . SER A 1 100 ? -13.092 -3.699 10.541 1.00 89.06 100 SER A N 1
ATOM 802 C CA . SER A 1 100 ? -13.239 -5.142 10.375 1.00 89.06 100 SER A CA 1
ATOM 803 C C . SER A 1 100 ? -12.282 -5.646 9.293 1.00 89.06 100 SER A C 1
ATOM 805 O O . SER A 1 100 ? -11.550 -4.875 8.663 1.00 89.06 100 SER A O 1
ATOM 807 N N . TRP A 1 101 ? -12.239 -6.966 9.106 1.00 91.38 101 TRP A N 1
ATOM 808 C CA . TRP A 1 101 ? -11.480 -7.569 8.017 1.00 91.38 101 TRP A CA 1
ATOM 809 C C . TRP A 1 101 ? -11.920 -6.978 6.679 1.00 91.38 101 TRP A C 1
ATOM 811 O O . TRP A 1 101 ? -13.070 -7.120 6.270 1.00 91.38 101 TRP A O 1
ATOM 821 N N . THR A 1 102 ? -10.985 -6.319 6.003 1.00 90.75 102 THR A N 1
ATOM 822 C CA . THR A 1 102 ? -11.205 -5.692 4.703 1.00 90.75 102 THR A CA 1
ATOM 823 C C . THR A 1 102 ? -10.277 -6.335 3.685 1.00 90.75 102 THR A C 1
ATOM 825 O O . THR A 1 102 ? -9.066 -6.414 3.898 1.00 90.75 102 THR A O 1
ATOM 828 N N . HIS A 1 103 ? -10.845 -6.801 2.577 1.00 90.06 103 HIS A N 1
ATOM 829 C CA . HIS A 1 103 ? -10.069 -7.278 1.442 1.00 90.06 103 HIS A CA 1
ATOM 830 C C . HIS A 1 103 ? -9.614 -6.084 0.609 1.00 90.06 103 HIS A C 1
ATOM 832 O O . HIS A 1 103 ? -10.435 -5.266 0.192 1.00 90.06 103 HIS A O 1
ATOM 838 N N . ILE A 1 104 ? -8.313 -5.990 0.368 1.00 88.44 104 ILE A N 1
ATOM 839 C CA . ILE A 1 104 ? -7.715 -4.959 -0.471 1.00 88.44 104 ILE A CA 1
ATOM 840 C C . ILE A 1 104 ? -7.067 -5.612 -1.683 1.00 88.44 104 ILE A C 1
ATOM 842 O O . ILE A 1 104 ? -6.369 -6.617 -1.560 1.00 88.44 104 ILE A O 1
ATOM 846 N N . ALA A 1 105 ? -7.307 -5.028 -2.854 1.00 87.50 105 ALA A N 1
ATOM 847 C CA . ALA A 1 105 ? -6.676 -5.413 -4.104 1.00 87.50 105 ALA A CA 1
ATOM 848 C C . ALA A 1 105 ? -6.117 -4.158 -4.778 1.00 87.50 105 ALA A C 1
ATOM 850 O O . ALA A 1 105 ? -6.830 -3.172 -4.959 1.00 87.50 105 ALA A O 1
ATOM 851 N N . VAL A 1 106 ? -4.834 -4.201 -5.119 1.00 83.44 106 VAL A N 1
ATOM 852 C CA . VAL A 1 106 ? -4.130 -3.182 -5.895 1.00 83.44 106 VAL A CA 1
ATOM 853 C C . VAL A 1 106 ? -3.832 -3.790 -7.254 1.00 83.44 106 VAL A C 1
ATOM 855 O O . VAL A 1 106 ? -3.183 -4.835 -7.328 1.00 83.44 106 VAL A O 1
ATOM 858 N N . ILE A 1 107 ? -4.341 -3.147 -8.299 1.00 82.44 107 ILE A N 1
ATOM 859 C CA . ILE A 1 107 ? -4.189 -3.549 -9.697 1.00 82.44 107 ILE A CA 1
ATOM 860 C C . ILE A 1 107 ? -3.446 -2.405 -10.383 1.00 82.44 107 ILE A C 1
ATOM 862 O O . ILE A 1 107 ? -3.908 -1.264 -10.309 1.00 82.44 107 ILE A O 1
ATOM 866 N N . VAL A 1 108 ? -2.288 -2.714 -10.966 1.00 70.19 108 VAL A N 1
ATOM 867 C CA . VAL A 1 108 ? -1.416 -1.773 -11.684 1.00 70.19 108 VAL A CA 1
ATOM 868 C C . VAL A 1 108 ? -1.167 -2.306 -13.077 1.00 70.19 108 VAL A C 1
ATOM 870 O O . VAL A 1 108 ? -0.827 -3.511 -13.166 1.00 70.19 108 VAL A O 1
#

Sequence (108 aa):
NKNRRCQDLITKPMEFCRNVEGFVVNSDKLLNSYKGVDYTMACWIHIPKKCTKNSFITGKLNHSDAWPLVVLRPDHKLEIIYGHNNEFEKMTSSSAVSQSWTHIAVIV

pLDDT: mean 74.82, std 17.56, range [40.84, 94.69]

Foldseek 3Di:
DPDDPLDPPCPDPDDDDPVDDDDDDDCVVRDPPPPPDKDKDKDKDADQDQDPAKAWDDWDDDPFWTGFTWIQGNQQWIWTWGDGRNDIDIDIDPDHDDNGIDMDMDTD

Organism: NCBI:txid89044